Protein AF-A0A970H3K7-F1 (afdb_monomer)

Foldseek 3Di:
DPADEAELVVLVFDFPDPDACQVSVQVSQVVCVVPPHEYDYPDGHHHHDDHDHDPRYD

Nearest PDB structures (foldseek):
  5zru-assembly1_A 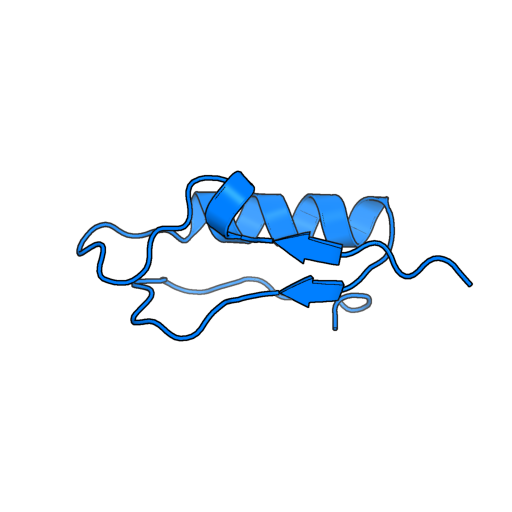 TM=8.519E-01  e=1.170E-01  Niallia circulans
  7xyc-assembly1_A  TM=8.030E-01  e=1.546E-01  Klebsiella phage Kp7
  8iqe-assembly1_B  TM=8.336E-01  e=4.092E-01  Klebsiella phage VLC6
  8iqe-assembly1_D  TM=8.126E-01  e=6.657E-01  Klebsiella phage VLC6
  6e0v-assembly1_A  TM=8.675E-01  e=1.533E+00  Escherichia phage phi92

Secondary structure (DSSP, 8-state):
----EEETTTTT--TT-SS--HHHHHHHHHHHHHH--EEE--SS----------TT--

Solvent-accessible surface area (backbone atoms only — not comparable to full-atom values): 3636 Å² total; per-residue (Å²): 132,86,76,44,72,46,51,43,60,82,56,72,41,53,69,65,41,87,59,75,39,43,67,40,49,48,51,54,53,52,51,29,58,76,69,51,38,37,66,46,77,74,95,61,49,73,37,58,66,92,78,87,84,61,98,63,64,91

Radius of gyration: 11.14 Å; Cα contacts (8 Å, |Δi|>4): 91; chains: 1; bounding box: 24×25×31 Å

Sequence (58 aa):
MSTRVFKVTDYGVVPGKEEMQTEALQRVFDMCKEEGGTVVIPAGKYRTGGLRMWSDTT

Mean predicted aligned error: 6.44 Å

pLDDT: mean 77.02, std 9.17, range [39.28, 85.38]

Structure (mmCIF, N/CA/C/O backbone):
data_AF-A0A970H3K7-F1
#
_entry.id   AF-A0A970H3K7-F1
#
loop_
_atom_site.group_PDB
_atom_site.id
_atom_site.type_symbol
_atom_site.label_atom_id
_atom_site.label_alt_id
_atom_site.label_comp_id
_atom_site.label_asym_id
_atom_site.label_entity_id
_atom_site.label_seq_id
_atom_site.pdbx_PDB_ins_code
_atom_site.Cartn_x
_atom_site.Cartn_y
_atom_site.Cartn_z
_atom_site.occupancy
_atom_site.B_iso_or_equiv
_atom_site.auth_seq_id
_atom_site.auth_comp_id
_atom_site.auth_asym_id
_atom_site.auth_atom_id
_atom_site.pdbx_PDB_model_num
ATOM 1 N N . MET A 1 1 ? 3.843 -13.708 -18.616 1.00 39.28 1 MET A N 1
ATOM 2 C CA . MET A 1 1 ? 4.071 -12.404 -17.965 1.00 39.28 1 MET A CA 1
ATOM 3 C C . MET A 1 1 ? 3.582 -12.526 -16.534 1.00 39.28 1 MET A C 1
ATOM 5 O O . MET A 1 1 ? 2.379 -12.503 -16.317 1.00 39.28 1 MET A O 1
ATOM 9 N N . SER A 1 2 ? 4.477 -12.798 -15.585 1.00 46.22 2 SER A N 1
ATOM 10 C CA . SER A 1 2 ? 4.098 -12.923 -14.175 1.00 46.22 2 SER A CA 1
ATOM 11 C C . SER A 1 2 ? 3.999 -11.524 -13.580 1.00 46.22 2 SER A C 1
ATOM 13 O O . SER A 1 2 ? 4.998 -10.985 -13.116 1.00 46.22 2 SER A O 1
ATOM 15 N N . THR A 1 3 ? 2.821 -10.908 -13.653 1.00 63.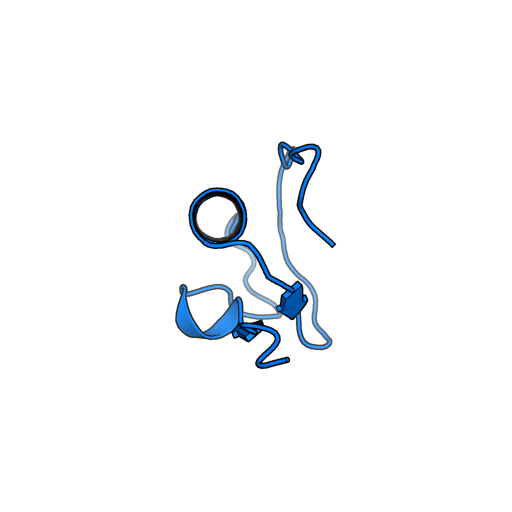28 3 THR A N 1
ATOM 16 C CA . THR A 1 3 ? 2.547 -9.646 -12.958 1.00 63.28 3 THR A CA 1
ATOM 17 C C . THR A 1 3 ? 2.742 -9.878 -11.461 1.00 63.28 3 THR A C 1
ATOM 19 O O . THR A 1 3 ? 2.004 -10.663 -10.861 1.00 63.28 3 THR A O 1
ATOM 22 N N . ARG A 1 4 ? 3.763 -9.257 -10.858 1.00 75.25 4 ARG A N 1
ATOM 23 C CA . ARG A 1 4 ? 3.976 -9.336 -9.409 1.00 75.25 4 ARG A CA 1
ATOM 24 C C . ARG A 1 4 ? 2.901 -8.518 -8.711 1.00 75.25 4 ARG A C 1
ATOM 26 O O . ARG A 1 4 ? 2.705 -7.343 -9.011 1.00 75.25 4 ARG A O 1
ATOM 33 N N . VAL A 1 5 ? 2.181 -9.177 -7.811 1.00 82.75 5 VAL A N 1
ATOM 34 C CA . VAL A 1 5 ? 1.063 -8.589 -7.078 1.00 82.75 5 VAL A CA 1
ATOM 35 C C . VAL A 1 5 ? 1.498 -8.339 -5.645 1.00 82.75 5 VAL A C 1
ATOM 37 O O . VAL A 1 5 ? 1.742 -9.283 -4.895 1.00 82.75 5 VAL A O 1
ATOM 40 N N . PHE A 1 6 ? 1.545 -7.071 -5.257 1.00 84.06 6 PHE A N 1
ATOM 41 C CA . PHE A 1 6 ? 1.871 -6.644 -3.905 1.00 84.06 6 PHE A CA 1
ATOM 42 C C . PHE A 1 6 ? 0.579 -6.373 -3.137 1.00 84.06 6 PHE A C 1
ATOM 44 O O . PHE A 1 6 ? -0.101 -5.372 -3.360 1.00 84.06 6 PHE A O 1
ATOM 51 N N . LYS A 1 7 ? 0.200 -7.283 -2.235 1.00 85.31 7 LYS A N 1
ATOM 52 C CA . LYS A 1 7 ? -0.974 -7.090 -1.374 1.00 85.31 7 LYS A CA 1
ATOM 53 C C . LYS A 1 7 ? -0.596 -6.237 -0.177 1.00 85.31 7 LYS A C 1
ATOM 55 O O . LYS A 1 7 ? 0.197 -6.665 0.654 1.00 85.31 7 LYS A O 1
ATOM 60 N N . VAL A 1 8 ? -1.234 -5.081 -0.022 1.00 84.19 8 VAL A N 1
ATOM 61 C CA . VAL A 1 8 ? -0.938 -4.166 1.094 1.00 84.19 8 VAL A CA 1
ATOM 62 C C . VAL A 1 8 ? -1.182 -4.789 2.476 1.00 84.19 8 VAL A C 1
ATOM 64 O O . VAL A 1 8 ? -0.523 -4.419 3.444 1.00 84.19 8 VAL A O 1
ATOM 67 N N . THR A 1 9 ? -2.070 -5.784 2.571 1.00 83.69 9 THR A N 1
ATOM 68 C CA . THR A 1 9 ? -2.352 -6.519 3.816 1.00 83.69 9 THR A CA 1
ATOM 69 C C . THR A 1 9 ? -1.169 -7.319 4.345 1.00 83.69 9 THR A C 1
ATOM 71 O O . THR A 1 9 ? -1.068 -7.501 5.553 1.00 83.69 9 THR A O 1
ATOM 74 N N . ASP A 1 10 ? -0.273 -7.768 3.465 1.00 81.94 10 ASP A N 1
ATOM 75 C CA . ASP A 1 10 ? 0.945 -8.490 3.855 1.00 81.94 10 ASP A CA 1
ATOM 76 C C . ASP A 1 10 ? 1.963 -7.544 4.517 1.00 81.94 10 ASP A C 1
ATOM 78 O O . ASP A 1 10 ? 2.681 -7.904 5.444 1.00 81.94 10 ASP A O 1
ATOM 82 N N . TYR A 1 11 ? 1.926 -6.271 4.119 1.00 79.62 11 TYR A N 1
ATOM 83 C CA . TYR A 1 11 ? 2.799 -5.208 4.615 1.00 79.62 11 TYR A CA 1
ATOM 84 C C . TYR A 1 11 ? 2.236 -4.471 5.837 1.00 79.62 11 TYR A C 1
ATOM 86 O O . TYR A 1 11 ? 2.687 -3.375 6.170 1.00 79.62 11 TYR A O 1
ATOM 94 N N . GLY A 1 12 ? 1.242 -5.051 6.518 1.00 74.69 12 GLY A N 1
ATOM 95 C CA . GLY A 1 12 ? 0.658 -4.483 7.736 1.00 74.69 12 GLY A CA 1
ATOM 96 C C . GLY A 1 12 ? -0.385 -3.387 7.495 1.00 74.69 12 GLY A C 1
ATOM 97 O O . GLY A 1 12 ? -0.767 -2.685 8.435 1.00 74.69 12 GLY A O 1
ATOM 98 N N . VAL A 1 13 ? -0.877 -3.236 6.260 1.00 81.25 13 VAL A N 1
ATOM 99 C CA . VAL A 1 13 ? -2.012 -2.355 5.960 1.00 81.25 13 VAL A CA 1
ATOM 100 C C . VAL A 1 13 ? -3.310 -3.086 6.310 1.00 81.25 13 VAL A C 1
ATOM 102 O O . VAL A 1 13 ? -3.596 -4.167 5.807 1.00 81.25 13 VAL A O 1
ATOM 105 N N . VAL A 1 14 ? -4.121 -2.501 7.186 1.00 82.56 14 VAL A N 1
ATOM 106 C CA . VAL A 1 14 ? -5.271 -3.160 7.807 1.00 82.56 14 VAL A CA 1
ATOM 107 C C . VAL A 1 14 ? -6.501 -2.307 7.528 1.00 82.56 14 VAL A C 1
ATOM 109 O O . VAL A 1 14 ? -6.562 -1.158 7.967 1.00 82.56 14 VAL A O 1
ATOM 112 N N . PRO A 1 15 ? -7.499 -2.842 6.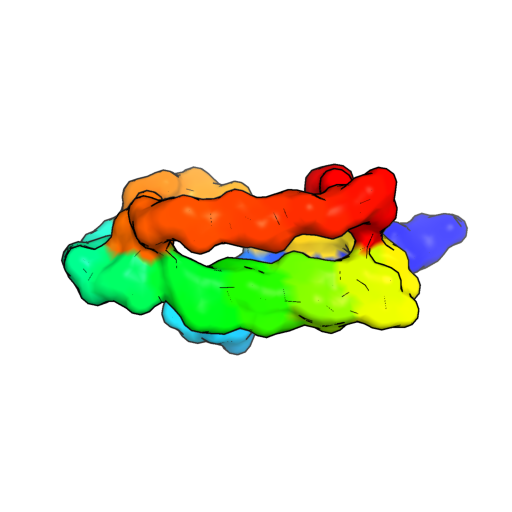812 1.00 79.81 15 PRO A N 1
ATOM 113 C CA . PRO A 1 15 ? -8.717 -2.099 6.546 1.00 79.81 15 PRO A CA 1
ATOM 114 C C . PRO A 1 15 ? -9.436 -1.776 7.860 1.00 79.81 15 PRO A C 1
ATOM 116 O O . PRO A 1 15 ? -9.637 -2.643 8.705 1.00 79.81 15 PRO A O 1
ATOM 119 N N . GLY A 1 16 ? -9.841 -0.520 8.025 1.00 75.19 16 GLY A N 1
ATOM 120 C CA . GLY A 1 16 ? -10.551 -0.025 9.202 1.00 75.19 16 GLY A CA 1
ATOM 121 C C . GLY A 1 16 ? -9.651 0.432 10.349 1.00 75.19 16 GLY A C 1
ATOM 122 O O . GLY A 1 16 ? -10.179 0.822 11.387 1.00 75.19 16 GLY A O 1
ATOM 123 N N . LYS A 1 17 ? -8.319 0.422 10.185 1.00 80.12 17 LYS A N 1
ATOM 124 C CA . LYS A 1 17 ? -7.405 0.927 11.216 1.00 80.12 17 LYS A CA 1
ATOM 125 C C . LYS A 1 17 ? -7.520 2.452 11.325 1.00 80.12 17 LYS A C 1
ATOM 127 O O . LYS A 1 17 ? -7.433 3.162 10.324 1.00 80.12 17 LYS A O 1
ATOM 132 N N . GLU A 1 18 ? -7.709 2.959 12.543 1.00 77.56 18 GLU A N 1
ATOM 133 C CA . GLU A 1 18 ? -7.756 4.408 12.801 1.00 77.56 18 GLU A CA 1
ATOM 134 C C . GLU A 1 18 ? -6.374 5.074 12.750 1.00 77.56 18 GLU A C 1
ATOM 136 O O . GLU A 1 18 ? -6.270 6.292 12.559 1.00 77.56 18 GLU A O 1
ATOM 141 N N . GLU A 1 19 ? -5.322 4.271 12.900 1.00 80.44 19 GLU A N 1
ATOM 142 C CA . GLU A 1 19 ? -3.932 4.696 12.781 1.00 80.44 19 GLU A CA 1
ATOM 143 C C . GLU A 1 19 ? -3.546 4.962 11.323 1.00 80.44 19 GLU A C 1
ATOM 145 O O . GLU A 1 19 ? -4.027 4.306 10.397 1.00 80.44 19 GLU A O 1
ATOM 150 N N . MET A 1 20 ? -2.632 5.912 11.121 1.00 80.06 20 MET A N 1
ATOM 151 C CA . MET A 1 20 ? -2.111 6.218 9.793 1.00 80.06 20 MET A CA 1
ATOM 152 C C . MET A 1 20 ? -1.259 5.063 9.273 1.00 80.06 20 MET A C 1
ATOM 154 O O . MET A 1 20 ? -0.274 4.671 9.889 1.00 80.06 20 MET A O 1
ATOM 158 N N . GLN A 1 21 ? -1.608 4.559 8.094 1.00 82.38 21 GLN A N 1
ATOM 159 C CA . GLN A 1 21 ? -0.904 3.455 7.434 1.00 82.38 21 GLN A CA 1
ATOM 160 C C . GLN A 1 21 ? -0.017 3.938 6.283 1.00 82.38 21 GLN A C 1
ATOM 162 O O . GLN A 1 21 ? 0.344 3.170 5.393 1.00 82.38 21 GLN A O 1
ATOM 167 N N . THR A 1 22 ? 0.330 5.227 6.299 1.00 83.81 22 THR A N 1
ATOM 168 C CA . THR A 1 22 ? 1.097 5.897 5.245 1.00 83.81 22 THR A CA 1
ATOM 169 C C . THR A 1 22 ? 2.470 5.256 5.044 1.00 83.81 22 THR A C 1
ATOM 171 O O . THR A 1 22 ? 2.869 5.062 3.904 1.00 83.81 22 THR A O 1
ATOM 174 N N . GLU A 1 23 ? 3.172 4.882 6.120 1.00 83.81 23 GLU A N 1
ATOM 175 C CA . GLU A 1 23 ? 4.500 4.248 6.038 1.00 83.81 23 GLU A CA 1
ATOM 176 C C . GLU A 1 23 ? 4.443 2.842 5.438 1.00 83.81 23 GLU A C 1
ATOM 178 O O . GLU A 1 23 ? 5.267 2.485 4.597 1.00 83.81 23 GLU A O 1
ATOM 183 N N . ALA A 1 24 ? 3.442 2.057 5.841 1.00 84.06 24 ALA A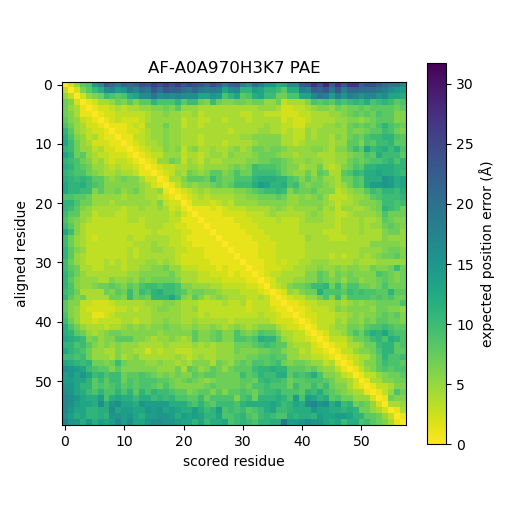 N 1
ATOM 184 C CA . ALA A 1 24 ? 3.225 0.722 5.304 1.00 84.06 24 ALA A CA 1
ATOM 185 C C . ALA A 1 24 ? 2.924 0.791 3.803 1.00 84.06 24 ALA A C 1
ATOM 187 O O . ALA A 1 24 ? 3.569 0.102 3.020 1.00 84.06 24 ALA A O 1
ATOM 188 N N . LEU A 1 25 ? 2.025 1.692 3.390 1.00 83.44 25 LEU A N 1
ATOM 189 C CA . LEU A 1 25 ? 1.719 1.928 1.978 1.00 83.44 25 LEU A CA 1
ATOM 190 C C . LEU A 1 25 ? 2.937 2.428 1.192 1.00 83.44 25 LEU A C 1
ATOM 192 O O . LEU A 1 25 ? 3.215 1.887 0.127 1.00 83.44 25 LEU A O 1
ATOM 196 N N . GLN A 1 26 ? 3.688 3.402 1.721 1.00 85.00 26 GLN A N 1
ATOM 197 C CA . GLN A 1 26 ? 4.925 3.904 1.105 1.00 85.00 26 GLN A CA 1
ATOM 198 C C . GLN A 1 26 ? 5.919 2.774 0.833 1.00 85.00 26 GLN A C 1
ATOM 200 O O . GLN A 1 26 ? 6.445 2.703 -0.270 1.00 85.00 26 GLN A O 1
ATOM 205 N N . ARG A 1 27 ? 6.119 1.846 1.780 1.00 85.38 27 ARG A N 1
ATOM 206 C CA . ARG A 1 27 ? 6.974 0.670 1.553 1.00 85.38 27 ARG A CA 1
ATOM 207 C C . ARG A 1 27 ? 6.479 -0.206 0.410 1.00 85.38 27 ARG A C 1
ATOM 209 O O . ARG A 1 27 ? 7.297 -0.656 -0.384 1.00 85.38 27 ARG A O 1
ATOM 216 N N . VAL A 1 28 ? 5.169 -0.443 0.307 1.00 84.19 28 VAL A N 1
ATOM 217 C CA . VAL A 1 28 ? 4.622 -1.247 -0.799 1.00 84.19 28 VAL A CA 1
ATOM 218 C C . VAL A 1 28 ? 4.886 -0.573 -2.142 1.00 84.19 28 VAL A C 1
ATOM 220 O O . VAL A 1 28 ? 5.296 -1.240 -3.087 1.00 84.19 28 VAL A O 1
ATOM 223 N N . PHE A 1 29 ? 4.700 0.746 -2.218 1.00 81.69 29 PHE A N 1
ATOM 224 C CA . PHE A 1 29 ? 5.006 1.519 -3.420 1.00 81.69 29 PHE A CA 1
ATOM 225 C C . PHE A 1 29 ? 6.501 1.518 -3.755 1.00 81.69 29 PHE A C 1
ATOM 227 O O . PHE A 1 29 ? 6.842 1.394 -4.926 1.00 81.69 29 PHE A O 1
ATOM 234 N N . ASP A 1 30 ? 7.388 1.612 -2.760 1.00 83.62 30 ASP A N 1
ATOM 235 C CA . ASP A 1 30 ? 8.840 1.582 -2.977 1.00 83.62 30 ASP A CA 1
ATOM 236 C C . ASP A 1 30 ? 9.302 0.221 -3.522 1.00 83.62 30 ASP A C 1
ATOM 238 O O . ASP A 1 30 ? 10.014 0.170 -4.521 1.00 83.62 30 ASP A O 1
ATOM 242 N N . MET A 1 31 ? 8.793 -0.888 -2.972 1.00 80.69 31 MET A N 1
ATOM 243 C CA . MET A 1 31 ? 9.104 -2.220 -3.508 1.00 80.69 31 MET A CA 1
ATOM 244 C C . MET A 1 31 ? 8.484 -2.452 -4.887 1.00 80.69 31 MET A C 1
ATOM 246 O O . MET A 1 31 ? 9.119 -3.024 -5.770 1.00 80.69 31 MET A O 1
ATOM 250 N N . CYS A 1 32 ? 7.259 -1.965 -5.105 1.00 82.06 32 CYS A N 1
ATOM 251 C CA . CYS A 1 32 ? 6.623 -2.021 -6.417 1.00 82.06 32 CYS A CA 1
ATOM 252 C C . CYS A 1 32 ? 7.399 -1.208 -7.461 1.00 82.06 32 CYS A C 1
ATOM 254 O O . CYS A 1 32 ? 7.417 -1.586 -8.627 1.00 82.06 32 CYS A O 1
ATOM 256 N N . LYS A 1 33 ? 8.048 -0.113 -7.057 1.00 79.88 33 LYS A N 1
ATOM 257 C CA . LYS A 1 33 ? 8.917 0.696 -7.915 1.00 79.88 33 LYS A CA 1
ATOM 258 C C . LYS A 1 33 ? 10.236 -0.013 -8.229 1.00 79.88 33 LYS A C 1
ATOM 260 O O . LYS A 1 33 ? 10.696 0.082 -9.361 1.00 79.88 33 LYS A O 1
ATOM 265 N N . GLU A 1 34 ? 10.861 -0.678 -7.257 1.00 78.06 34 GLU A N 1
ATOM 266 C CA . GLU A 1 34 ? 12.113 -1.414 -7.489 1.00 78.06 34 GLU A CA 1
ATOM 267 C C . GLU A 1 34 ? 11.911 -2.652 -8.367 1.00 78.06 34 GLU A C 1
ATOM 269 O O . GLU A 1 34 ? 12.732 -2.935 -9.237 1.00 78.06 34 GLU A O 1
ATOM 274 N N . GLU A 1 35 ? 10.821 -3.392 -8.154 1.00 77.31 35 GLU A N 1
ATOM 275 C CA . GLU A 1 35 ? 10.604 -4.679 -8.820 1.00 77.31 35 GLU A CA 1
ATOM 276 C C . GLU A 1 35 ? 9.646 -4.612 -10.020 1.00 77.31 35 GLU A C 1
ATOM 278 O O . GLU A 1 3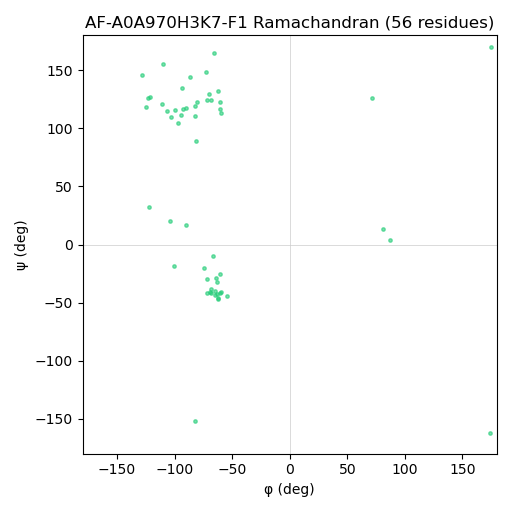5 ? 9.663 -5.519 -10.854 1.00 77.31 35 GLU A O 1
ATOM 283 N N . GLY A 1 36 ? 8.829 -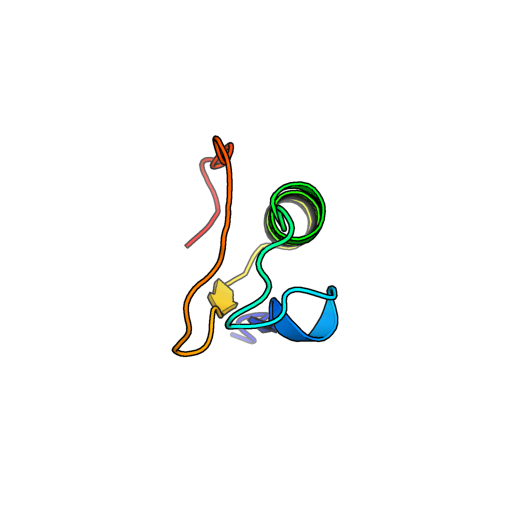3.557 -10.126 1.00 73.62 36 GLY A N 1
ATOM 284 C CA . GLY A 1 36 ? 7.752 -3.422 -11.111 1.00 73.62 36 GLY A CA 1
ATOM 285 C C . GLY A 1 36 ? 6.564 -4.347 -10.805 1.00 73.62 36 GLY A C 1
ATOM 286 O O . GLY A 1 36 ? 6.715 -5.563 -10.654 1.00 73.62 36 GLY A O 1
ATOM 287 N N . GLY A 1 37 ? 5.342 -3.811 -10.715 1.00 79.75 37 GLY A N 1
ATOM 288 C CA . GLY A 1 37 ? 4.177 -4.643 -10.396 1.00 79.75 37 GLY A CA 1
ATOM 289 C C . GLY A 1 37 ? 2.862 -3.901 -10.176 1.00 79.75 37 GLY A C 1
ATOM 290 O O . GLY A 1 37 ? 2.685 -2.759 -10.588 1.00 79.75 37 GLY A O 1
ATOM 291 N N . THR A 1 38 ? 1.918 -4.592 -9.538 1.00 82.50 38 THR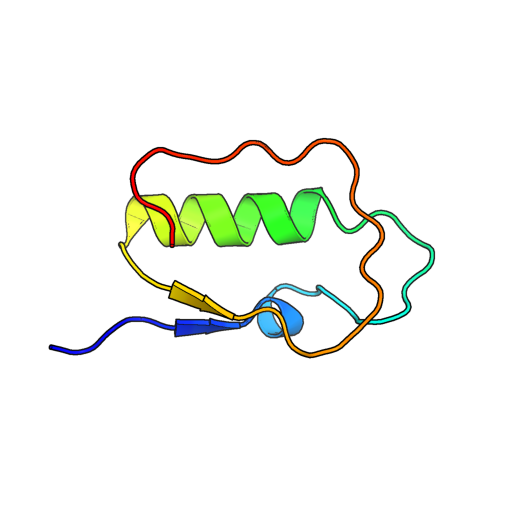 A N 1
ATOM 292 C CA . THR A 1 38 ? 0.577 -4.078 -9.225 1.00 82.50 38 THR A CA 1
ATOM 293 C C . THR A 1 38 ? 0.343 -4.116 -7.724 1.00 82.50 38 THR A C 1
ATOM 295 O O . THR A 1 38 ? 0.471 -5.175 -7.099 1.00 82.50 38 THR A O 1
ATOM 298 N N . VAL A 1 39 ? -0.051 -2.982 -7.145 1.00 82.94 39 VAL A N 1
ATOM 299 C CA . VAL A 1 39 ? -0.401 -2.895 -5.724 1.00 82.94 39 VAL A CA 1
ATOM 300 C C . VAL A 1 39 ? -1.893 -3.165 -5.552 1.00 82.94 39 VAL A C 1
ATOM 302 O O . VAL A 1 39 ? -2.740 -2.425 -6.042 1.00 82.94 39 VAL A O 1
ATOM 305 N N . VAL A 1 40 ? -2.241 -4.232 -4.832 1.00 83.62 40 VAL A N 1
ATOM 306 C CA . VAL A 1 40 ? -3.638 -4.593 -4.566 1.00 83.62 40 VAL A CA 1
ATOM 307 C C . VAL A 1 40 ? -4.035 -4.130 -3.175 1.00 83.62 40 VAL A C 1
ATOM 309 O O . VAL A 1 40 ? -3.541 -4.635 -2.161 1.00 83.62 40 VAL A O 1
ATOM 312 N N . ILE A 1 41 ? -4.982 -3.195 -3.152 1.00 80.81 41 ILE A N 1
ATOM 313 C CA . ILE A 1 41 ? -5.640 -2.690 -1.951 1.00 80.81 41 ILE A CA 1
ATOM 314 C C . ILE A 1 41 ? -7.036 -3.329 -1.883 1.00 80.81 41 ILE A C 1
ATOM 316 O O . ILE A 1 41 ? -7.878 -3.021 -2.729 1.00 80.81 41 ILE A O 1
ATOM 320 N N . PRO A 1 42 ? -7.297 -4.257 -0.941 1.00 79.81 42 PRO A N 1
ATOM 321 C CA . PRO A 1 42 ? -8.618 -4.859 -0.805 1.00 79.81 42 PRO A CA 1
ATOM 322 C C . PRO A 1 42 ? -9.663 -3.828 -0.362 1.00 79.81 42 PRO A C 1
ATOM 324 O O . PRO A 1 42 ? -9.333 -2.738 0.093 1.00 79.81 42 PRO A O 1
ATOM 327 N N . ALA A 1 43 ? -10.948 -4.158 -0.499 1.00 79.56 43 ALA A N 1
ATOM 328 C CA . ALA A 1 43 ? -12.018 -3.254 -0.092 1.00 79.56 43 ALA A CA 1
ATOM 329 C C . ALA A 1 43 ? -11.930 -2.945 1.415 1.00 79.56 43 ALA A C 1
ATOM 331 O O . ALA A 1 43 ? -11.962 -3.848 2.251 1.00 79.56 43 ALA A O 1
ATOM 332 N N . GLY A 1 44 ? -11.832 -1.662 1.763 1.00 76.94 44 GLY A N 1
ATOM 333 C CA . GLY A 1 44 ? -11.693 -1.231 3.148 1.00 76.94 44 GLY A CA 1
ATOM 334 C C . GLY A 1 44 ? -11.464 0.268 3.293 1.00 76.94 44 GLY A C 1
ATOM 335 O O . GLY A 1 44 ? -11.227 0.979 2.318 1.00 76.94 44 GLY A O 1
ATOM 336 N N . LYS A 1 45 ? -11.544 0.758 4.533 1.00 78.62 45 LYS A N 1
ATOM 337 C CA . LYS A 1 45 ? -11.168 2.135 4.873 1.00 78.62 45 LYS A CA 1
ATOM 338 C C . LYS A 1 45 ? -9.714 2.163 5.309 1.00 78.62 45 LYS A C 1
ATOM 340 O O . LYS A 1 45 ? -9.383 1.593 6.341 1.00 78.62 45 LYS A O 1
ATOM 345 N N . TYR A 1 46 ? -8.871 2.854 4.562 1.00 79.81 46 TYR A N 1
ATOM 346 C CA . TYR A 1 46 ? -7.466 3.027 4.909 1.00 79.81 46 TYR A CA 1
ATOM 347 C C . TYR A 1 46 ? -7.235 4.480 5.279 1.00 79.81 46 TYR A C 1
ATOM 349 O O . TYR A 1 46 ? -7.506 5.377 4.480 1.00 79.81 46 TYR A O 1
ATOM 357 N N . ARG A 1 47 ? -6.765 4.727 6.503 1.00 79.69 47 ARG A N 1
ATOM 358 C CA . ARG A 1 47 ? -6.330 6.064 6.896 1.00 79.69 47 ARG A CA 1
ATOM 359 C C . ARG A 1 47 ? -4.908 6.277 6.413 1.00 79.69 47 ARG A C 1
ATOM 361 O O . ARG A 1 47 ? -3.965 5.669 6.914 1.00 79.69 47 ARG A O 1
ATOM 368 N N . THR A 1 48 ? -4.764 7.158 5.436 1.00 77.56 48 THR A N 1
ATOM 369 C CA . THR A 1 48 ? -3.474 7.532 4.860 1.00 77.56 48 THR A CA 1
ATOM 370 C C . THR A 1 48 ? -3.373 9.047 4.868 1.00 77.56 48 THR A C 1
ATOM 372 O O . THR A 1 48 ? -4.370 9.750 4.701 1.00 77.56 48 THR A O 1
ATOM 375 N N . GLY A 1 49 ? -2.163 9.554 5.074 1.00 78.50 49 GLY A N 1
ATOM 376 C CA . GLY A 1 49 ? -1.844 10.944 4.771 1.00 78.50 49 GLY A CA 1
ATOM 377 C C . GLY A 1 49 ? -1.535 11.118 3.284 1.00 78.50 49 GLY A C 1
ATOM 378 O O . GLY A 1 49 ? -1.986 10.337 2.443 1.00 78.50 49 GLY A O 1
ATOM 379 N N . GLY A 1 50 ? -0.706 12.113 2.968 1.00 77.44 50 GLY A N 1
ATOM 380 C CA . GLY A 1 50 ? -0.163 12.292 1.624 1.00 77.44 50 GLY A CA 1
ATOM 381 C C . GLY A 1 50 ? 0.669 11.082 1.197 1.00 77.44 50 GLY A C 1
ATOM 382 O O . GLY A 1 50 ? 1.692 10.771 1.807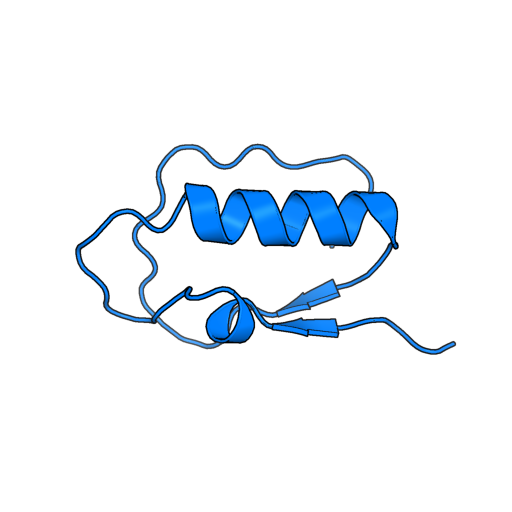 1.00 77.44 50 GLY A O 1
ATOM 383 N N . LEU A 1 51 ? 0.224 10.400 0.146 1.00 71.19 51 LEU A N 1
ATOM 384 C CA . LEU A 1 51 ? 0.967 9.321 -0.492 1.00 71.19 51 LEU A CA 1
ATOM 385 C C . LEU A 1 51 ? 1.775 9.894 -1.650 1.00 71.19 51 LEU A C 1
ATOM 387 O O . LEU A 1 51 ? 1.272 10.692 -2.441 1.00 71.19 51 LEU A O 1
ATOM 391 N N . ARG A 1 52 ? 3.041 9.490 -1.738 1.00 72.56 52 ARG A N 1
ATOM 392 C CA . ARG A 1 52 ? 3.908 9.866 -2.849 1.00 72.56 52 ARG A CA 1
ATOM 393 C C . ARG A 1 52 ? 3.849 8.750 -3.880 1.00 72.56 52 ARG A C 1
ATOM 395 O O . ARG A 1 52 ? 4.300 7.643 -3.617 1.00 72.56 52 ARG A O 1
ATOM 402 N N . MET A 1 53 ? 3.251 9.057 -5.021 1.00 65.69 53 MET A N 1
ATOM 403 C CA . MET A 1 53 ? 3.171 8.149 -6.160 1.00 65.69 53 MET A CA 1
ATOM 404 C C . MET A 1 53 ? 4.416 8.279 -7.041 1.00 65.69 53 MET A C 1
ATOM 406 O O . MET A 1 53 ? 4.968 9.373 -7.192 1.00 65.69 53 MET A O 1
ATOM 410 N N . TRP A 1 54 ? 4.851 7.156 -7.606 1.00 66.94 54 TRP A N 1
ATOM 411 C CA . TRP A 1 54 ? 5.971 7.071 -8.540 1.00 66.94 54 TRP A CA 1
ATOM 412 C C . TRP A 1 54 ? 5.459 6.751 -9.950 1.00 66.94 54 TRP A C 1
ATOM 414 O O . TRP A 1 54 ? 4.380 6.189 -10.109 1.00 66.94 54 TRP A O 1
ATOM 424 N N . SER A 1 55 ? 6.230 7.122 -10.974 1.00 64.94 55 SER A N 1
ATOM 425 C CA . SER A 1 55 ? 5.808 7.074 -12.384 1.00 64.94 55 SER A CA 1
ATOM 426 C C . SER A 1 55 ? 5.584 5.669 -12.959 1.00 64.94 55 SER A C 1
ATOM 428 O O . SER A 1 55 ? 5.055 5.564 -14.059 1.00 64.94 55 SER A O 1
ATOM 430 N N . ASP A 1 56 ? 5.976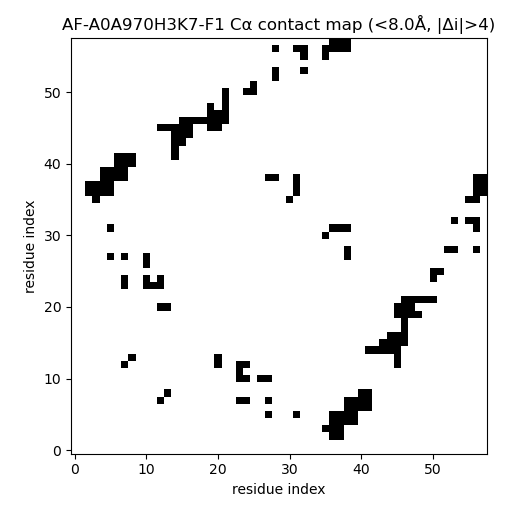 4.615 -12.238 1.00 62.88 56 ASP A N 1
ATOM 431 C CA . ASP A 1 56 ? 5.941 3.218 -12.700 1.00 62.88 56 ASP A CA 1
ATOM 432 C C . ASP A 1 56 ? 5.094 2.329 -11.773 1.00 62.88 56 ASP A C 1
ATOM 434 O O . ASP A 1 56 ? 5.393 1.167 -11.522 1.00 62.88 56 ASP A O 1
ATOM 438 N N . THR A 1 57 ? 4.052 2.898 -11.166 1.00 59.41 57 THR A N 1
ATOM 439 C CA . THR A 1 57 ? 3.166 2.151 -10.268 1.00 59.41 57 THR A CA 1
ATOM 440 C C . THR A 1 57 ? 1.728 2.244 -10.753 1.00 59.41 57 THR A C 1
ATOM 442 O O . THR A 1 57 ? 1.225 3.342 -10.984 1.00 59.41 57 THR A O 1
ATOM 445 N N . THR A 1 58 ? 1.092 1.082 -10.934 1.00 59.50 58 THR A N 1
ATOM 446 C CA . THR A 1 58 ? -0.326 0.942 -11.308 1.00 59.50 58 THR A CA 1
ATOM 447 C C . THR A 1 58 ? -1.167 0.565 -10.100 1.00 59.50 58 THR A C 1
ATOM 449 O O . THR A 1 58 ? -0.744 -0.354 -9.355 1.00 59.50 58 THR A O 1
#